Protein AF-A0A538AWY9-F1 (afdb_monomer_lite)

Sequence (105 aa):
QDARDASIVRSTIELGHALGLTVVAEGIEDDETLSLLGSLGCDVAQGYHIGLPMNPGALTQWFRDRWGTDAVLGHADVQKPVSIETRSRVEILAAHRLRRRSGGL

Radius of gyration: 16.64 Å; chains: 1; bounding box: 40×39×40 Å

Secondary structure (DSSP, 8-state):
--HHHHHHHHHHHHHHHHTTPPPEEE---SHHHHHHHHHTT--EEESTTT-----HHHHHHHHHHHH-GGGT-----TTS-------SS---SS-----------

pLDDT: mean 71.56, std 25.6, range [29.53, 98.19]

Foldseek 3Di:
DDPVVLVVLLVVCVVCVVVVHQAEAEADDDPVVLVSNQVSPHAEYYHVVQPDDDDPVVVVVVCCVQPNDVVPPDPDDPPDPPCPPDDDGDDYSHRDDDDDDDDDD

Structure (mmCIF, N/CA/C/O backbone):
data_AF-A0A538AWY9-F1
#
_entry.id   AF-A0A538AWY9-F1
#
loop_
_atom_site.group_PDB
_atom_site.id
_atom_site.type_symbol
_atom_site.label_atom_id
_atom_site.label_alt_id
_atom_site.label_comp_id
_atom_site.label_asym_id
_atom_site.label_entity_id
_atom_site.label_seq_id
_atom_site.pdbx_PDB_ins_code
_atom_site.Cartn_x
_atom_site.Cartn_y
_atom_site.Cartn_z
_atom_site.occupancy
_atom_site.B_iso_or_equiv
_atom_site.auth_seq_id
_atom_site.auth_comp_id
_atom_site.auth_asym_id
_atom_site.auth_atom_id
_atom_site.pdbx_PDB_model_num
ATOM 1 N N . GLN A 1 1 ? 3.066 -15.896 9.601 1.00 58.03 1 GLN A N 1
ATOM 2 C CA . GLN A 1 1 ? 3.348 -14.605 10.267 1.00 58.03 1 GLN A CA 1
ATOM 3 C C . GLN A 1 1 ? 2.744 -14.609 11.673 1.00 58.03 1 GLN A C 1
ATOM 5 O O . GLN A 1 1 ? 1.816 -15.381 11.899 1.00 58.03 1 GLN A O 1
ATOM 10 N N . ASP A 1 2 ? 3.289 -13.821 12.609 1.00 76.88 2 ASP A N 1
ATOM 11 C CA . ASP A 1 2 ? 2.846 -13.748 14.014 1.00 76.88 2 ASP A CA 1
ATOM 12 C C . ASP A 1 2 ? 1.518 -12.964 14.132 1.00 76.88 2 ASP A C 1
ATOM 14 O O . ASP A 1 2 ? 1.332 -11.918 13.510 1.00 76.88 2 ASP A O 1
ATOM 18 N N . ALA A 1 3 ? 0.580 -13.458 14.945 1.00 79.19 3 ALA A N 1
ATOM 19 C CA . ALA A 1 3 ? -0.699 -12.799 15.220 1.00 79.19 3 ALA A CA 1
ATOM 20 C C . ALA A 1 3 ? -0.532 -11.401 15.852 1.00 79.19 3 ALA A C 1
ATOM 22 O O . ALA A 1 3 ? -1.404 -10.533 15.707 1.00 79.19 3 ALA A O 1
ATOM 23 N N . ARG A 1 4 ? 0.592 -11.168 16.540 1.00 87.06 4 ARG A N 1
ATOM 24 C CA . ARG A 1 4 ? 0.955 -9.860 17.089 1.00 87.06 4 ARG A CA 1
ATOM 25 C C . ARG A 1 4 ? 1.260 -8.844 15.991 1.00 87.06 4 ARG A C 1
ATOM 27 O O . ARG A 1 4 ? 0.737 -7.733 16.056 1.00 87.06 4 ARG A O 1
ATOM 34 N N . ASP A 1 5 ? 2.027 -9.233 14.977 1.00 89.00 5 ASP A N 1
ATOM 35 C CA . ASP A 1 5 ? 2.406 -8.351 13.867 1.00 89.00 5 ASP A CA 1
ATOM 36 C C . ASP A 1 5 ? 1.166 -7.906 13.088 1.00 89.00 5 ASP A C 1
ATOM 38 O O . ASP A 1 5 ? 0.954 -6.715 12.865 1.00 89.00 5 ASP A O 1
ATOM 42 N N . ALA A 1 6 ? 0.269 -8.849 12.784 1.00 88.00 6 ALA A N 1
ATOM 43 C CA . ALA A 1 6 ? -0.993 -8.550 12.109 1.00 88.00 6 ALA A CA 1
ATOM 44 C C . ALA A 1 6 ? -1.891 -7.595 12.921 1.00 88.00 6 ALA A C 1
ATOM 46 O O . ALA A 1 6 ? -2.632 -6.792 12.352 1.00 88.00 6 ALA A O 1
ATOM 47 N N . SER A 1 7 ? -1.832 -7.666 14.254 1.00 93.31 7 SER A N 1
ATOM 48 C CA . SER A 1 7 ? -2.583 -6.762 15.132 1.00 93.31 7 SER A CA 1
ATOM 49 C C . SER A 1 7 ? -2.003 -5.350 15.140 1.00 93.31 7 SER A C 1
ATOM 51 O O . SER A 1 7 ? -2.772 -4.395 15.083 1.00 93.31 7 SER A O 1
ATOM 53 N N . ILE A 1 8 ? -0.673 -5.212 15.135 1.00 96.06 8 ILE A N 1
ATOM 54 C CA . ILE A 1 8 ? -0.004 -3.909 15.014 1.00 96.06 8 ILE A CA 1
ATOM 55 C C . ILE A 1 8 ? -0.370 -3.257 13.678 1.00 96.06 8 ILE A C 1
ATOM 57 O O . ILE A 1 8 ? -0.828 -2.119 13.667 1.00 96.06 8 ILE A O 1
ATOM 61 N N . VAL A 1 9 ? -0.244 -3.997 12.571 1.00 95.69 9 VAL A N 1
ATOM 62 C CA . VAL A 1 9 ? -0.562 -3.500 11.222 1.00 95.69 9 VAL A CA 1
ATOM 63 C C . VAL A 1 9 ? -2.006 -3.007 11.135 1.00 95.69 9 VAL A C 1
ATOM 65 O O . VAL A 1 9 ? -2.245 -1.892 10.675 1.00 95.69 9 VAL A O 1
ATOM 68 N N . ARG A 1 10 ? -2.972 -3.792 11.630 1.00 96.44 10 ARG A N 1
ATOM 69 C CA . ARG A 1 10 ? -4.383 -3.383 11.671 1.00 96.44 10 ARG A CA 1
ATOM 70 C C . ARG A 1 10 ? -4.584 -2.095 12.468 1.00 96.44 10 ARG A C 1
ATOM 72 O O . ARG A 1 10 ? -5.212 -1.176 11.958 1.00 96.44 10 ARG A O 1
ATOM 79 N N . SER A 1 11 ? -4.031 -2.002 13.678 1.00 97.88 11 SER A N 1
ATOM 80 C CA . SER A 1 11 ? -4.171 -0.794 14.499 1.00 97.88 11 SER A CA 1
ATOM 81 C C . SER A 1 11 ? -3.528 0.433 13.849 1.00 97.88 11 SER A C 1
ATOM 83 O O . SER A 1 11 ? -4.046 1.537 13.989 1.00 97.88 11 SER A O 1
ATOM 85 N N . THR A 1 12 ? -2.428 0.263 13.110 1.00 97.88 12 THR A N 1
ATOM 86 C CA . THR A 1 12 ? -1.817 1.348 12.331 1.00 97.88 12 THR A CA 1
ATOM 87 C C . THR A 1 12 ? -2.722 1.811 11.190 1.00 97.88 12 THR A C 1
ATOM 89 O O . THR A 1 12 ? -2.872 3.019 11.006 1.00 97.88 12 THR A O 1
ATOM 92 N N . ILE A 1 13 ? -3.351 0.883 10.460 1.00 96.44 13 ILE A N 1
ATOM 93 C CA . ILE A 1 13 ? -4.307 1.213 9.391 1.00 96.44 13 ILE A CA 1
ATOM 94 C C . ILE A 1 13 ? -5.502 1.983 9.970 1.00 96.44 13 ILE A C 1
ATOM 96 O O . ILE A 1 13 ? -5.804 3.088 9.523 1.00 96.44 13 ILE A O 1
ATOM 100 N N . GLU A 1 14 ? -6.122 1.443 11.021 1.00 97.88 14 GLU A N 1
ATOM 101 C CA . GLU A 1 14 ? -7.275 2.055 11.692 1.00 97.88 14 GLU A CA 1
ATOM 102 C C . GLU A 1 14 ? -6.954 3.456 12.228 1.00 97.88 14 GLU A C 1
ATOM 104 O O . GLU A 1 14 ? -7.763 4.374 12.093 1.00 97.88 14 GLU A O 1
ATOM 109 N N . LEU A 1 15 ? -5.760 3.649 12.800 1.00 98.19 15 LEU A N 1
ATOM 110 C CA . LEU A 1 15 ? -5.309 4.957 13.268 1.00 98.19 15 LEU A CA 1
ATOM 111 C C . LEU A 1 15 ? -5.148 5.952 12.114 1.00 98.19 15 LEU A C 1
ATOM 113 O O . LEU A 1 15 ? -5.600 7.089 12.232 1.00 98.19 15 LEU A O 1
ATOM 117 N N . GLY A 1 16 ? -4.522 5.542 11.007 1.00 96.19 16 GLY A N 1
ATOM 118 C CA . GLY A 1 16 ? -4.381 6.388 9.820 1.00 96.19 16 GLY A CA 1
ATOM 119 C C . GLY A 1 16 ? -5.740 6.869 9.315 1.00 96.19 16 GLY A C 1
ATOM 120 O O . GLY A 1 16 ? -5.950 8.069 9.135 1.00 96.19 16 GLY A O 1
ATOM 121 N N . HIS A 1 17 ? -6.702 5.953 9.208 1.00 96.56 17 HIS A N 1
ATOM 122 C CA . HIS A 1 17 ? -8.068 6.274 8.796 1.00 96.56 17 HIS A CA 1
ATOM 123 C C . HIS A 1 17 ? -8.804 7.174 9.788 1.00 96.56 17 HIS A C 1
ATOM 125 O O . HIS A 1 17 ? -9.463 8.123 9.368 1.00 96.56 17 HIS A O 1
ATOM 131 N N . ALA A 1 18 ? -8.661 6.943 11.095 1.00 97.12 18 ALA A N 1
ATOM 132 C CA . ALA A 1 18 ? -9.251 7.801 12.126 1.00 97.12 18 ALA A CA 1
ATOM 133 C C . ALA A 1 18 ? -8.716 9.244 12.078 1.00 97.12 18 ALA A C 1
ATOM 135 O O . ALA A 1 18 ? -9.412 10.179 12.474 1.00 97.12 18 ALA A O 1
ATOM 136 N N . LEU A 1 19 ? -7.497 9.429 11.568 1.00 96.62 19 LEU A N 1
ATOM 137 C CA . LEU A 1 19 ? -6.877 10.733 11.334 1.00 96.62 19 LEU A CA 1
ATOM 138 C C . LEU A 1 19 ? -7.204 11.326 9.951 1.00 96.62 19 LEU A C 1
ATOM 140 O O . LEU A 1 19 ? -6.743 12.423 9.640 1.00 96.62 19 LEU A O 1
ATOM 144 N N . GLY A 1 20 ? -7.983 10.631 9.117 1.00 90.94 20 GLY A N 1
ATOM 145 C CA . GLY A 1 20 ? -8.296 11.058 7.752 1.00 90.94 20 GLY A CA 1
ATOM 146 C C . GLY A 1 20 ? -7.114 10.954 6.783 1.00 90.94 20 GLY A C 1
ATOM 147 O O . GLY A 1 20 ? -7.066 11.693 5.801 1.00 90.94 20 GLY A O 1
ATOM 148 N N . LEU A 1 21 ? -6.147 10.074 7.063 1.00 92.56 21 LEU A N 1
ATOM 149 C CA . LEU A 1 21 ? -4.967 9.839 6.231 1.00 92.56 21 LEU A CA 1
ATOM 150 C C . LEU A 1 21 ? -5.160 8.626 5.315 1.00 92.56 21 LEU A C 1
ATOM 152 O O . LEU A 1 21 ? -5.810 7.650 5.685 1.00 92.56 21 LEU A O 1
ATOM 156 N N . THR A 1 22 ? -4.519 8.667 4.148 1.00 90.94 22 THR A N 1
ATOM 157 C CA . THR A 1 22 ? -4.303 7.493 3.290 1.00 90.94 22 THR A CA 1
ATOM 158 C C . THR A 1 22 ? -3.123 6.679 3.814 1.00 90.94 22 THR A C 1
ATOM 160 O O . THR A 1 22 ? -2.063 7.237 4.105 1.00 90.94 22 THR A O 1
ATOM 163 N N . VAL A 1 23 ? -3.281 5.362 3.899 1.00 91.06 23 VAL A N 1
ATOM 164 C CA . VAL A 1 23 ? -2.255 4.433 4.376 1.00 91.06 23 VAL A CA 1
ATOM 165 C C . VAL A 1 23 ? -1.605 3.715 3.196 1.00 91.06 23 VAL A C 1
ATOM 167 O O . VAL A 1 23 ? -2.282 3.071 2.393 1.00 91.06 23 VAL A O 1
ATOM 170 N N . VAL A 1 24 ? -0.274 3.796 3.122 1.00 92.94 24 VAL A N 1
ATOM 171 C CA . VAL A 1 24 ? 0.543 3.125 2.103 1.00 92.94 24 VAL A CA 1
ATOM 172 C C . VAL A 1 24 ? 1.338 1.994 2.751 1.00 92.94 24 VAL A C 1
ATOM 174 O O . VAL A 1 24 ? 2.120 2.238 3.669 1.00 92.94 24 VAL A O 1
ATOM 177 N N . ALA A 1 25 ? 1.162 0.766 2.268 1.00 93.19 25 ALA A N 1
ATOM 178 C CA . ALA A 1 25 ? 2.017 -0.360 2.622 1.00 93.19 25 ALA A CA 1
ATOM 179 C C . ALA A 1 25 ? 3.148 -0.518 1.596 1.00 93.19 25 ALA A C 1
ATOM 181 O O . ALA A 1 25 ? 2.904 -0.769 0.415 1.00 93.19 25 ALA A O 1
ATOM 182 N N . GLU A 1 26 ? 4.393 -0.392 2.050 1.00 95.31 26 GLU A N 1
ATOM 183 C CA . GLU A 1 26 ? 5.589 -0.559 1.221 1.00 95.31 26 GLU A CA 1
ATOM 184 C C . GLU A 1 26 ? 6.248 -1.928 1.439 1.00 95.31 26 GLU A C 1
ATOM 186 O O . GLU A 1 26 ? 6.151 -2.516 2.514 1.00 95.31 26 GLU A O 1
ATOM 191 N N . GLY A 1 27 ? 6.955 -2.419 0.419 1.00 91.31 27 GLY A N 1
ATOM 192 C CA . GLY A 1 27 ? 7.723 -3.665 0.491 1.00 91.31 27 GLY A CA 1
ATOM 193 C C . GLY A 1 27 ? 6.915 -4.929 0.188 1.00 91.31 27 GLY A C 1
ATOM 194 O O . GLY A 1 27 ? 7.224 -5.990 0.714 1.00 91.31 27 GLY A O 1
ATOM 195 N N . ILE A 1 28 ? 5.876 -4.843 -0.647 1.00 93.19 28 ILE A N 1
ATOM 196 C CA . ILE A 1 28 ? 5.065 -6.016 -1.012 1.00 93.19 28 ILE A CA 1
ATOM 197 C C . ILE A 1 28 ? 5.800 -6.920 -2.010 1.00 93.19 28 ILE A C 1
ATOM 199 O O . ILE A 1 28 ? 6.015 -6.546 -3.167 1.00 93.19 28 ILE A O 1
ATOM 203 N N . GLU A 1 29 ? 6.139 -8.134 -1.586 1.00 93.12 29 GLU A N 1
ATOM 204 C CA . GLU A 1 29 ? 6.915 -9.095 -2.386 1.00 93.12 29 GLU A CA 1
ATOM 205 C C . GLU A 1 29 ? 6.104 -10.318 -2.849 1.00 93.12 29 GLU A C 1
ATOM 207 O O . GLU A 1 29 ? 6.490 -10.976 -3.819 1.00 93.12 29 GLU A O 1
ATOM 212 N N . ASP A 1 30 ? 4.922 -10.552 -2.271 1.00 92.44 30 ASP A N 1
ATOM 213 C CA . ASP A 1 30 ? 4.049 -11.681 -2.604 1.00 92.44 30 ASP A CA 1
ATOM 214 C C . ASP A 1 30 ? 2.540 -11.346 -2.567 1.00 92.44 30 ASP A C 1
ATOM 216 O O . ASP A 1 30 ? 2.106 -10.314 -2.047 1.00 92.44 30 ASP A O 1
ATOM 220 N N . ASP A 1 31 ? 1.744 -12.242 -3.163 1.00 91.56 31 ASP A N 1
ATOM 221 C CA . ASP A 1 31 ? 0.284 -12.120 -3.316 1.00 91.56 31 ASP A CA 1
ATOM 222 C C . ASP A 1 31 ? -0.473 -12.325 -1.992 1.00 91.56 31 ASP A C 1
ATOM 224 O O . ASP A 1 31 ? -1.535 -11.735 -1.777 1.00 91.56 31 ASP A O 1
ATOM 228 N N . GLU A 1 32 ? 0.081 -13.129 -1.079 1.00 92.25 32 GLU A N 1
ATOM 229 C CA . GLU A 1 32 ? -0.528 -13.421 0.223 1.00 92.25 32 GLU A CA 1
ATOM 230 C C . GLU A 1 32 ? -0.524 -12.168 1.105 1.00 92.25 32 GLU A C 1
ATOM 232 O O . GLU A 1 32 ? -1.561 -11.773 1.643 1.00 92.25 32 GLU A O 1
ATOM 237 N N . THR A 1 33 ? 0.620 -11.490 1.182 1.00 90.56 33 THR A N 1
ATOM 238 C CA . THR A 1 33 ? 0.811 -10.234 1.909 1.00 90.56 33 THR A CA 1
ATOM 239 C C . THR A 1 33 ? -0.066 -9.129 1.325 1.00 90.56 33 THR A C 1
ATOM 241 O O . THR A 1 33 ? -0.729 -8.403 2.069 1.00 90.56 33 THR A O 1
ATOM 244 N N . LEU A 1 34 ? -0.129 -9.026 -0.006 1.00 90.94 34 LEU A N 1
ATOM 245 C CA . LEU A 1 34 ? -0.981 -8.059 -0.698 1.00 90.94 34 LEU A CA 1
ATOM 246 C C . LEU A 1 34 ? -2.469 -8.277 -0.393 1.00 90.94 34 LEU A C 1
ATOM 248 O O . LEU A 1 34 ? -3.183 -7.335 -0.044 1.00 90.94 34 LEU A O 1
ATOM 252 N N . SER A 1 35 ? -2.922 -9.529 -0.472 1.00 89.50 35 SER A N 1
ATOM 253 C CA . SER A 1 35 ? -4.300 -9.918 -0.167 1.00 89.50 35 SER A CA 1
ATOM 254 C C . SER A 1 35 ? -4.652 -9.670 1.300 1.00 89.50 35 SER A C 1
ATOM 256 O O . SER A 1 35 ? -5.734 -9.159 1.602 1.00 89.50 35 SER A O 1
ATOM 258 N N . LEU A 1 36 ? -3.734 -9.982 2.221 1.00 90.50 36 LEU A N 1
ATOM 259 C CA . LEU A 1 36 ? -3.908 -9.732 3.648 1.00 90.50 36 LEU A CA 1
ATOM 260 C C . LEU A 1 36 ? -4.068 -8.237 3.929 1.00 90.50 36 LEU A C 1
ATOM 262 O O . LEU A 1 36 ? -5.058 -7.845 4.543 1.00 90.50 36 LEU A O 1
ATOM 266 N N . LEU A 1 37 ? -3.148 -7.396 3.454 1.00 91.44 37 LEU A N 1
ATOM 267 C CA . LEU A 1 37 ? -3.208 -5.946 3.661 1.00 91.44 37 LEU A CA 1
ATOM 268 C C . LEU A 1 37 ? -4.470 -5.331 3.058 1.00 91.44 37 LEU A C 1
ATOM 270 O O . LEU A 1 37 ? -5.095 -4.476 3.686 1.00 91.44 37 LEU A O 1
ATOM 274 N N . GLY A 1 38 ? -4.896 -5.825 1.894 1.00 87.62 38 GLY A N 1
ATOM 275 C CA . GLY A 1 38 ? -6.175 -5.446 1.310 1.00 87.62 38 GLY A CA 1
ATOM 276 C C . GLY A 1 38 ? -7.362 -5.827 2.198 1.00 87.62 38 GLY A C 1
ATOM 277 O O . GLY A 1 38 ? -8.263 -5.021 2.415 1.00 87.62 38 GLY A O 1
ATOM 278 N N . SER A 1 39 ? -7.353 -7.023 2.793 1.00 89.75 39 SER A N 1
ATOM 279 C CA . SER A 1 39 ? -8.405 -7.443 3.733 1.00 89.75 39 SER A CA 1
ATOM 280 C C . SER A 1 39 ? -8.430 -6.631 5.035 1.00 89.75 39 SER A C 1
ATOM 282 O O . SER A 1 39 ? -9.490 -6.490 5.643 1.00 89.75 39 SER A O 1
ATOM 284 N N . LEU A 1 40 ? -7.283 -6.079 5.445 1.00 90.94 40 LEU A N 1
ATOM 285 C CA . LEU A 1 40 ? -7.151 -5.197 6.608 1.00 90.94 40 LEU A CA 1
ATOM 286 C C . LEU A 1 40 ? -7.546 -3.743 6.311 1.00 90.94 40 LEU A C 1
ATOM 288 O O . LEU A 1 40 ? -7.584 -2.937 7.234 1.00 90.94 40 LEU A O 1
ATOM 292 N N . GLY A 1 41 ? -7.855 -3.412 5.054 1.00 89.69 41 GLY A N 1
ATOM 293 C CA . GLY A 1 41 ? -8.294 -2.080 4.645 1.00 89.69 41 GLY A CA 1
ATOM 294 C C . GLY A 1 41 ? -7.165 -1.122 4.267 1.00 89.69 41 GLY A C 1
ATOM 295 O O . GLY A 1 41 ? -7.397 0.077 4.246 1.00 89.69 41 GLY A O 1
ATOM 296 N N . CYS A 1 42 ? -5.955 -1.601 3.969 1.00 93.94 42 CYS A N 1
ATOM 297 C CA . CYS A 1 42 ? -4.904 -0.724 3.449 1.00 93.94 42 CYS A CA 1
ATOM 298 C C . CYS A 1 42 ? -5.311 -0.115 2.091 1.00 93.94 42 CYS A C 1
ATOM 300 O O . CYS A 1 42 ? -5.882 -0.810 1.247 1.00 93.94 42 CYS A O 1
ATOM 302 N N . ASP A 1 43 ? -5.016 1.173 1.886 1.00 90.38 43 ASP A N 1
ATOM 303 C CA . ASP A 1 43 ? -5.489 1.927 0.719 1.00 90.38 43 ASP A CA 1
ATOM 304 C C . ASP A 1 43 ? -4.594 1.733 -0.506 1.00 90.38 43 ASP A C 1
ATOM 306 O O . ASP A 1 43 ? -5.078 1.575 -1.627 1.00 90.38 43 ASP A O 1
ATOM 310 N N . VAL A 1 44 ? -3.276 1.772 -0.296 1.00 91.00 44 VAL A N 1
ATOM 311 C CA . VAL A 1 44 ? -2.276 1.746 -1.367 1.00 91.00 44 VAL A CA 1
ATOM 312 C C . VAL A 1 44 ? -1.166 0.771 -1.007 1.00 91.00 44 VAL A C 1
ATOM 314 O O . VAL A 1 44 ? -0.729 0.699 0.139 1.00 91.00 44 VAL A O 1
ATOM 317 N N . ALA A 1 45 ? -0.667 0.049 -2.005 1.00 89.62 45 ALA A N 1
ATOM 318 C CA . ALA A 1 45 ? 0.434 -0.887 -1.847 1.00 89.62 45 ALA A CA 1
ATOM 319 C C . ALA A 1 45 ? 1.552 -0.602 -2.860 1.00 89.62 45 ALA A C 1
ATOM 321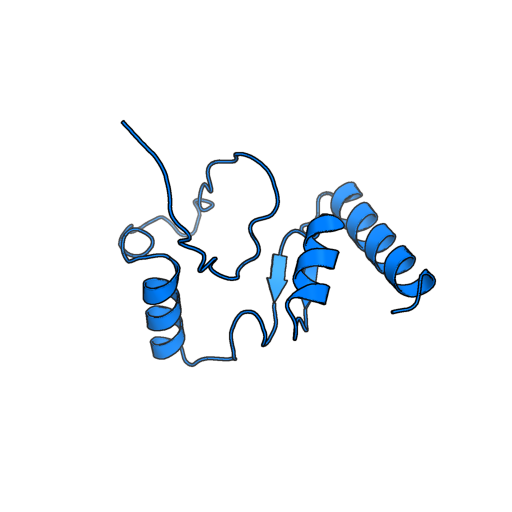 O O . ALA A 1 45 ? 1.282 -0.326 -4.031 1.00 89.62 45 ALA A O 1
ATOM 322 N N . GLN A 1 46 ? 2.804 -0.724 -2.418 1.00 91.44 46 GLN A N 1
ATOM 323 C CA . GLN A 1 46 ? 4.004 -0.626 -3.246 1.00 91.44 46 GLN A CA 1
ATOM 324 C C . GLN A 1 46 ? 4.935 -1.808 -2.970 1.00 91.44 46 GLN A C 1
ATOM 326 O O . GLN A 1 46 ? 5.277 -2.096 -1.826 1.00 91.44 46 GLN A O 1
ATOM 331 N N . GLY A 1 47 ? 5.430 -2.457 -4.022 1.00 91.62 47 GLY A N 1
ATOM 332 C CA . GLY A 1 47 ? 6.469 -3.472 -3.881 1.00 91.62 47 GLY A CA 1
ATOM 333 C C . GLY A 1 47 ? 6.755 -4.239 -5.165 1.00 91.62 47 GLY A C 1
ATOM 334 O O . GLY A 1 47 ? 6.073 -4.060 -6.175 1.00 91.62 47 GLY A O 1
ATOM 335 N N . TYR A 1 48 ? 7.771 -5.101 -5.129 1.00 91.25 48 TYR A N 1
ATOM 336 C CA . TYR A 1 48 ? 8.241 -5.857 -6.295 1.00 91.25 48 TYR A CA 1
ATOM 337 C C . TYR A 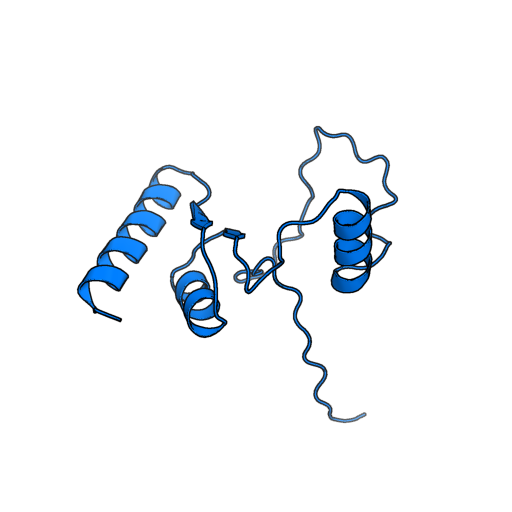1 48 ? 7.210 -6.832 -6.855 1.00 91.25 48 TYR A C 1
ATOM 339 O O . TYR A 1 48 ? 7.220 -7.089 -8.059 1.00 91.25 48 TYR A O 1
ATOM 347 N N . HIS A 1 49 ? 6.284 -7.312 -6.023 1.00 91.44 49 HIS A N 1
ATOM 348 C CA . HIS A 1 49 ? 5.141 -8.093 -6.490 1.00 91.44 49 HIS A CA 1
ATOM 349 C C . HIS A 1 49 ? 4.258 -7.305 -7.465 1.00 91.44 49 HIS A C 1
ATOM 351 O O . HIS A 1 49 ? 3.681 -7.845 -8.409 1.00 91.44 49 HIS A O 1
ATOM 357 N N . ILE A 1 50 ? 4.154 -5.998 -7.231 1.00 87.88 50 ILE A N 1
ATOM 358 C CA . ILE A 1 50 ? 3.289 -5.099 -7.979 1.00 87.88 50 ILE A CA 1
ATOM 359 C C . ILE A 1 50 ? 3.992 -4.646 -9.254 1.00 87.88 50 ILE A C 1
ATOM 361 O O . ILE A 1 50 ? 3.439 -4.793 -10.348 1.00 87.88 50 ILE A O 1
ATOM 365 N N . GLY A 1 51 ? 5.201 -4.112 -9.108 1.00 89.31 51 GLY A N 1
ATOM 366 C CA . GLY A 1 51 ? 6.038 -3.627 -10.192 1.00 89.31 51 GLY A CA 1
ATOM 367 C C . GLY A 1 51 ? 7.452 -3.352 -9.695 1.00 89.31 51 GLY A C 1
ATOM 368 O O . GLY A 1 51 ? 7.657 -2.836 -8.598 1.00 89.31 51 GLY A O 1
ATOM 369 N N . LEU A 1 52 ? 8.443 -3.705 -10.510 1.00 89.06 52 LEU A N 1
ATOM 370 C CA . LEU A 1 52 ? 9.835 -3.355 -10.237 1.00 89.06 52 LEU A CA 1
ATOM 371 C C . LEU A 1 52 ? 10.053 -1.841 -10.402 1.00 89.06 52 LEU A C 1
ATOM 373 O O . LEU A 1 52 ? 9.274 -1.190 -11.097 1.00 89.06 52 LEU A O 1
ATOM 377 N N . PRO A 1 53 ? 11.126 -1.269 -9.830 1.00 86.62 53 PRO A N 1
ATOM 378 C CA . PRO A 1 53 ? 11.583 0.063 -10.201 1.00 86.62 53 PRO A CA 1
ATOM 379 C C . PRO A 1 53 ? 11.860 0.132 -11.708 1.00 86.62 53 PRO A C 1
ATOM 381 O O . PRO A 1 53 ? 12.529 -0.736 -12.271 1.00 86.62 53 PRO A O 1
ATOM 384 N N . MET A 1 54 ? 11.342 1.163 -12.372 1.00 88.88 54 MET A N 1
ATOM 385 C CA . MET A 1 54 ? 11.426 1.318 -13.825 1.00 88.88 54 MET A CA 1
ATOM 386 C C . MET A 1 54 ? 11.892 2.720 -14.192 1.00 88.88 54 MET A C 1
ATOM 388 O O . MET A 1 54 ? 11.611 3.692 -13.494 1.00 88.88 54 MET A O 1
ATOM 392 N N . ASN A 1 55 ? 12.566 2.838 -15.336 1.00 93.00 55 ASN A N 1
ATOM 393 C CA . ASN A 1 55 ? 12.758 4.145 -15.958 1.00 93.00 55 ASN A CA 1
ATOM 394 C C . ASN A 1 55 ? 11.409 4.685 -16.489 1.00 93.00 55 ASN A C 1
ATOM 396 O O . ASN A 1 55 ? 10.485 3.898 -16.716 1.00 93.00 55 ASN A O 1
ATOM 400 N N . PRO A 1 56 ? 11.286 5.997 -16.756 1.00 89.62 56 PRO A N 1
ATOM 401 C CA . PRO A 1 56 ? 10.012 6.599 -17.160 1.00 89.62 56 PRO A CA 1
ATOM 402 C C . PRO A 1 56 ? 9.366 5.982 -18.413 1.00 89.62 56 PRO A C 1
ATOM 404 O O . PRO A 1 56 ? 8.144 5.835 -18.477 1.00 89.62 56 PRO A O 1
ATOM 407 N N . GLY A 1 57 ? 10.168 5.585 -19.408 1.00 90.69 57 GLY A N 1
ATOM 408 C CA . GLY A 1 57 ? 9.659 4.958 -20.631 1.00 90.69 57 GLY A CA 1
ATOM 409 C C . GLY A 1 57 ? 9.050 3.582 -20.361 1.00 90.69 57 GLY A C 1
ATOM 410 O O . GLY A 1 57 ? 7.939 3.293 -20.807 1.00 90.69 57 GLY A O 1
ATOM 411 N N . ALA A 1 58 ? 9.748 2.767 -19.569 1.00 88.62 58 ALA A N 1
ATOM 412 C CA . ALA A 1 58 ? 9.266 1.462 -19.126 1.00 88.62 58 ALA A CA 1
ATOM 413 C C . ALA A 1 58 ? 8.028 1.582 -18.225 1.00 88.62 58 ALA A C 1
ATOM 415 O O . ALA A 1 58 ? 7.076 0.832 -18.416 1.00 88.62 58 ALA A O 1
ATOM 416 N N . LEU A 1 59 ? 7.995 2.570 -17.323 1.00 85.12 59 LEU A N 1
ATOM 417 C CA . LEU A 1 59 ? 6.829 2.857 -16.487 1.00 85.12 59 LEU A CA 1
ATOM 418 C C . LEU A 1 59 ? 5.597 3.181 -17.341 1.00 85.12 59 LEU A C 1
ATOM 420 O O . LEU A 1 59 ? 4.535 2.602 -17.140 1.00 85.12 59 LEU A O 1
ATOM 424 N N . THR A 1 60 ? 5.750 4.060 -18.336 1.00 88.00 60 THR A N 1
ATOM 425 C CA . THR A 1 60 ? 4.653 4.442 -19.240 1.00 88.00 60 THR A CA 1
ATOM 426 C C . THR A 1 60 ? 4.121 3.232 -20.012 1.00 88.00 60 THR A C 1
ATOM 428 O O . THR A 1 60 ? 2.910 3.069 -20.158 1.00 88.00 60 THR A O 1
ATOM 431 N N . GLN A 1 61 ? 5.015 2.367 -20.505 1.00 88.38 61 GLN A N 1
ATOM 432 C CA . GLN A 1 61 ? 4.615 1.147 -21.204 1.00 88.38 61 GLN A CA 1
ATOM 433 C C . GLN A 1 61 ? 3.889 0.177 -20.269 1.00 88.38 61 GLN A C 1
ATOM 435 O O . GLN A 1 61 ? 2.801 -0.280 -20.602 1.00 88.38 61 GLN A O 1
ATOM 440 N N . TRP A 1 62 ? 4.445 -0.073 -19.083 1.00 86.56 62 TRP A N 1
ATOM 441 C CA . TRP A 1 62 ? 3.836 -0.928 -18.068 1.00 86.56 62 TRP A CA 1
ATOM 442 C C . TRP A 1 62 ? 2.444 -0.434 -17.665 1.00 86.56 62 TRP A C 1
ATOM 444 O O . TRP A 1 62 ? 1.517 -1.239 -17.571 1.00 86.56 62 TRP A O 1
ATOM 454 N N . PHE A 1 63 ? 2.269 0.884 -17.512 1.00 84.12 63 PHE A N 1
ATOM 455 C CA . PHE A 1 63 ? 0.962 1.479 -17.243 1.00 84.12 63 PHE A CA 1
ATOM 456 C C . PHE A 1 63 ? -0.035 1.212 -18.375 1.00 84.12 63 PHE A C 1
ATOM 458 O O . PHE A 1 63 ? -1.149 0.755 -18.123 1.00 84.12 63 PHE A O 1
ATOM 465 N N . ARG A 1 64 ? 0.362 1.439 -19.633 1.00 83.94 64 ARG A N 1
ATOM 466 C CA . ARG A 1 64 ? -0.507 1.158 -20.787 1.00 83.94 64 ARG A CA 1
ATOM 467 C C . ARG A 1 64 ? -0.884 -0.317 -20.890 1.00 83.94 64 ARG A C 1
ATOM 469 O O . ARG A 1 64 ? -2.042 -0.618 -21.156 1.00 83.94 64 ARG A O 1
ATOM 476 N N . ASP A 1 65 ? 0.062 -1.224 -20.667 1.00 85.50 65 ASP A N 1
ATOM 477 C CA . ASP A 1 65 ? -0.1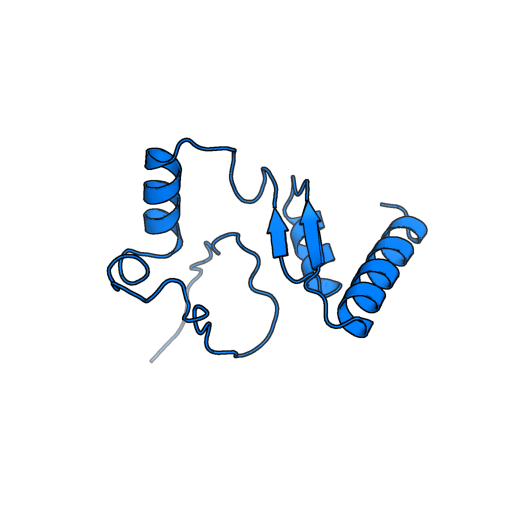69 -2.668 -20.793 1.00 85.50 65 ASP A CA 1
ATOM 478 C C . ASP A 1 65 ? -1.126 -3.199 -19.718 1.00 85.50 65 ASP A C 1
ATOM 480 O O . ASP A 1 65 ? -1.859 -4.162 -19.956 1.00 85.50 65 ASP A O 1
ATOM 484 N N . ARG A 1 66 ? -1.118 -2.582 -18.530 1.00 80.94 66 ARG A N 1
ATOM 485 C CA . ARG A 1 66 ? -1.946 -2.991 -17.390 1.00 80.94 66 ARG A CA 1
ATOM 486 C C . ARG A 1 66 ? -3.303 -2.301 -17.308 1.00 80.94 66 ARG A C 1
ATOM 488 O O . ARG A 1 66 ? -4.257 -2.957 -16.900 1.00 80.94 66 ARG A O 1
ATOM 495 N N . TRP A 1 67 ? -3.392 -1.024 -17.680 1.00 75.12 67 TRP A N 1
ATOM 496 C CA . TRP A 1 67 ? -4.603 -0.208 -17.496 1.00 75.12 67 TRP A CA 1
ATOM 497 C C . TRP A 1 67 ? -5.171 0.392 -18.792 1.00 75.12 67 TRP A C 1
ATOM 499 O O . TRP A 1 67 ? -6.235 1.004 -18.762 1.00 75.12 67 TRP A O 1
ATOM 509 N N . GLY A 1 68 ? -4.529 0.175 -19.943 1.00 69.38 68 GLY A N 1
ATOM 510 C CA . GLY A 1 68 ? -4.986 0.677 -21.242 1.00 69.38 68 GLY A CA 1
ATOM 511 C C . GLY A 1 68 ? -4.608 2.139 -21.523 1.00 69.38 68 GLY A C 1
ATOM 512 O O . GLY A 1 68 ? -4.150 2.880 -20.657 1.00 69.38 68 GLY A O 1
ATOM 513 N N . THR A 1 69 ? -4.764 2.563 -22.781 1.00 55.84 69 THR A N 1
ATOM 514 C CA . THR A 1 69 ? -4.393 3.907 -23.274 1.00 55.84 69 THR A CA 1
ATOM 515 C C . THR A 1 69 ? -5.426 5.001 -23.008 1.00 55.84 69 THR A C 1
ATOM 517 O O . THR A 1 69 ? -5.055 6.175 -23.036 1.00 55.84 69 THR A O 1
ATOM 520 N N . ASP A 1 70 ? -6.680 4.656 -22.708 1.00 52.88 70 ASP A N 1
ATOM 521 C CA . ASP A 1 70 ? -7.737 5.648 -22.443 1.00 52.88 70 ASP A CA 1
ATOM 522 C C . ASP A 1 70 ? -7.507 6.437 -21.142 1.00 52.88 70 ASP A C 1
ATOM 524 O O . ASP A 1 70 ? -8.044 7.528 -20.977 1.00 52.88 70 ASP A O 1
ATOM 528 N N . ALA A 1 71 ? -6.637 5.947 -20.252 1.00 52.00 71 ALA A N 1
ATOM 529 C CA . ALA A 1 71 ? -6.216 6.663 -19.049 1.00 52.00 71 ALA A CA 1
ATOM 530 C C . ALA A 1 71 ? -5.169 7.769 -19.313 1.00 52.00 71 ALA A C 1
ATOM 532 O O . ALA A 1 71 ? -4.920 8.591 -18.436 1.00 52.00 71 ALA A O 1
ATOM 533 N N . VAL A 1 72 ? -4.524 7.794 -20.491 1.00 44.84 72 VAL A N 1
ATOM 534 C CA . VAL A 1 72 ? -3.269 8.549 -20.708 1.00 44.84 72 VAL A CA 1
ATOM 535 C C . VAL A 1 72 ? -3.435 9.773 -21.628 1.00 44.84 72 VAL A C 1
ATOM 537 O O . VAL A 1 72 ? -2.555 10.627 -21.666 1.00 44.84 72 VAL A O 1
ATOM 540 N N . LEU A 1 73 ? -4.557 9.920 -22.347 1.00 42.00 73 LEU A N 1
ATOM 541 C CA . LEU A 1 73 ? -4.754 10.999 -23.338 1.00 42.00 73 LEU A CA 1
ATOM 542 C C . LEU A 1 73 ? -5.846 12.022 -22.983 1.00 42.00 73 LEU A C 1
ATOM 544 O O . LEU A 1 73 ? -6.469 12.610 -23.864 1.00 42.00 73 LEU A O 1
ATOM 548 N N . GLY A 1 74 ? -6.038 12.305 -21.697 1.00 36.47 74 GLY A N 1
ATOM 549 C CA . GLY A 1 74 ? -6.701 13.533 -21.260 1.00 36.47 74 GLY A CA 1
ATOM 550 C C . GLY A 1 74 ? -5.658 14.544 -20.797 1.00 36.47 74 GLY A C 1
ATOM 551 O O . GLY A 1 74 ? -4.883 14.237 -19.900 1.00 36.47 74 GLY A O 1
ATOM 552 N N . HIS A 1 75 ? -5.660 15.7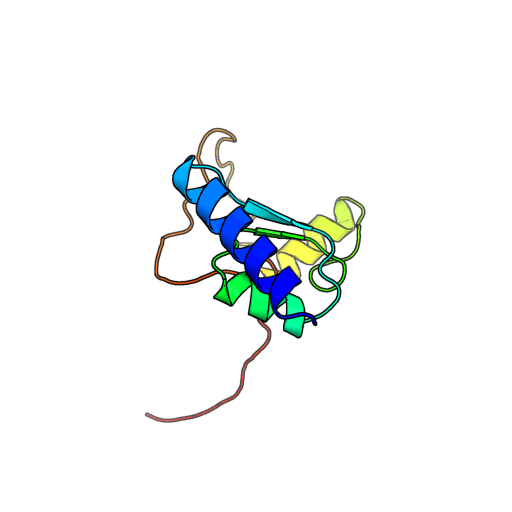64 -21.342 1.00 41.25 75 HIS A N 1
ATOM 553 C CA . HIS A 1 75 ? -5.020 16.936 -20.719 1.00 41.25 75 HIS A CA 1
ATOM 554 C C . HIS A 1 75 ? -5.742 17.306 -19.403 1.00 41.25 75 HIS A C 1
ATOM 556 O O . HIS A 1 75 ? -6.253 18.414 -19.242 1.00 41.25 75 HIS A O 1
ATOM 562 N N . ALA A 1 76 ? -5.866 16.362 -18.473 1.00 40.50 76 ALA A N 1
ATOM 563 C CA . ALA A 1 76 ? -6.498 16.586 -17.191 1.00 40.50 76 ALA A CA 1
ATOM 564 C C . ALA A 1 76 ? -5.495 17.329 -16.310 1.00 40.50 76 ALA A C 1
ATOM 566 O O . ALA A 1 76 ? -4.582 16.737 -15.747 1.00 40.50 76 ALA A O 1
ATOM 567 N N . ASP A 1 77 ? -5.625 18.653 -16.308 1.00 35.69 77 ASP A N 1
ATOM 568 C CA . ASP A 1 77 ? -5.513 19.491 -15.119 1.00 35.69 77 ASP A CA 1
ATOM 569 C C . ASP A 1 77 ? -4.940 18.750 -13.894 1.00 35.69 77 ASP A C 1
ATOM 571 O O . ASP A 1 77 ? -5.643 17.978 -13.243 1.00 35.69 77 ASP A O 1
ATOM 575 N N . VAL A 1 78 ? -3.662 18.992 -13.577 1.00 43.75 78 VAL A N 1
ATOM 576 C CA . VAL A 1 78 ? -2.942 18.406 -12.423 1.00 43.75 78 VAL A CA 1
ATOM 577 C C . VAL A 1 78 ? -3.657 18.697 -11.087 1.00 43.75 78 VAL A C 1
ATOM 579 O O . VAL A 1 78 ? -3.344 18.093 -10.064 1.00 43.75 78 VAL A O 1
ATOM 582 N N . GLN A 1 79 ? -4.636 19.607 -11.081 1.00 34.06 79 GLN A N 1
ATOM 583 C CA . GLN A 1 79 ? -5.466 19.955 -9.929 1.00 34.06 79 GLN A CA 1
ATOM 584 C C . GLN A 1 79 ? -6.770 19.150 -9.821 1.00 34.06 79 GLN A C 1
ATOM 586 O O . GLN A 1 79 ? -7.447 19.252 -8.796 1.00 34.06 79 GLN A O 1
ATOM 591 N N . LYS A 1 80 ? -7.150 18.346 -10.823 1.00 29.53 80 LYS A N 1
ATOM 592 C CA . LYS A 1 80 ? -8.345 17.503 -10.733 1.00 29.53 80 LYS A CA 1
ATOM 593 C C . LYS A 1 80 ? -7.958 16.120 -10.205 1.00 29.53 80 LYS A C 1
ATOM 595 O O . LYS A 1 80 ? -7.230 15.404 -10.891 1.00 29.53 80 LYS A O 1
ATOM 600 N N . PRO A 1 81 ? -8.440 15.705 -9.019 1.00 31.88 81 PRO A N 1
ATOM 601 C CA . PRO A 1 81 ? -8.239 14.337 -8.569 1.00 31.88 81 PRO A CA 1
ATOM 602 C C . PRO A 1 81 ? -8.804 13.389 -9.629 1.00 31.88 81 PRO A C 1
ATOM 604 O O . PRO A 1 81 ? -9.932 13.580 -10.101 1.00 31.88 81 PRO A O 1
ATOM 607 N N . VAL A 1 82 ? -8.010 12.385 -10.017 1.00 37.03 82 VAL A N 1
ATOM 608 C CA . VAL A 1 82 ? -8.496 11.270 -10.835 1.00 37.03 82 VAL A CA 1
ATOM 609 C C . VAL A 1 82 ? -9.731 10.730 -10.126 1.00 37.03 82 VAL A C 1
ATOM 611 O O . VAL A 1 82 ? -9.655 10.220 -9.010 1.00 37.03 82 VAL A O 1
ATOM 614 N N . SER A 1 83 ? -10.892 10.939 -10.740 1.00 30.05 83 SER A N 1
ATOM 615 C CA . SER A 1 83 ? -12.168 10.507 -10.188 1.00 30.05 83 SER A CA 1
ATOM 616 C C . SER A 1 83 ? -12.309 9.024 -10.500 1.00 30.05 83 SER A C 1
ATOM 618 O O . SER A 1 83 ? -12.818 8.645 -11.550 1.00 30.05 83 SER A O 1
ATOM 620 N N . ILE A 1 84 ? -11.769 8.192 -9.612 1.00 37.16 84 ILE A N 1
ATOM 621 C CA . ILE A 1 84 ? -11.953 6.743 -9.632 1.00 37.16 84 ILE A CA 1
ATOM 622 C C . ILE A 1 84 ? -13.362 6.508 -9.086 1.00 37.16 84 ILE A C 1
ATOM 624 O O . ILE A 1 84 ? -13.602 6.620 -7.881 1.00 37.16 84 ILE A O 1
ATOM 628 N N . GLU A 1 85 ? -14.330 6.326 -9.985 1.00 34.88 85 GLU A N 1
ATOM 629 C CA . GLU A 1 85 ? -15.740 6.245 -9.617 1.00 34.88 85 GLU A CA 1
ATOM 630 C C . GLU A 1 85 ? -15.959 5.063 -8.661 1.00 34.88 85 GLU A C 1
ATOM 632 O O . GLU A 1 85 ? -15.717 3.897 -8.969 1.00 34.88 85 GLU A O 1
ATOM 637 N N . THR A 1 86 ? -16.336 5.401 -7.433 1.00 35.84 86 THR A N 1
ATOM 638 C CA . THR A 1 86 ? -16.271 4.516 -6.279 1.00 35.84 86 THR A CA 1
ATOM 639 C C . THR A 1 86 ? -17.390 3.490 -6.338 1.00 35.84 86 THR A C 1
ATOM 641 O O . THR A 1 86 ? -18.534 3.797 -6.006 1.00 35.84 86 THR A O 1
ATOM 644 N N . ARG A 1 87 ? -17.071 2.240 -6.678 1.00 31.44 87 ARG A N 1
ATOM 645 C CA . ARG A 1 87 ? -17.903 1.098 -6.285 1.00 31.44 87 ARG A CA 1
ATOM 646 C C . ARG A 1 87 ? -17.052 -0.049 -5.761 1.00 31.44 87 ARG A C 1
ATOM 648 O O . ARG A 1 87 ? -16.744 -0.998 -6.461 1.00 31.44 87 ARG A O 1
ATOM 655 N N . SER A 1 88 ? -16.804 0.057 -4.456 1.00 32.69 88 SER A N 1
ATOM 656 C CA . SER A 1 88 ? -16.673 -1.063 -3.524 1.00 32.69 88 SER A CA 1
ATOM 657 C C . SER A 1 88 ? -15.404 -1.922 -3.635 1.00 32.69 88 SER A C 1
ATOM 659 O O . SER A 1 88 ? -15.330 -2.835 -4.443 1.00 32.69 88 SER A O 1
ATOM 661 N N . ARG A 1 89 ? -14.534 -1.740 -2.625 1.00 35.41 89 ARG A N 1
ATOM 662 C CA . ARG A 1 89 ? -13.499 -2.668 -2.118 1.00 35.41 89 ARG A CA 1
ATOM 663 C C . ARG A 1 89 ? -12.186 -2.726 -2.914 1.00 35.41 89 ARG A C 1
ATOM 665 O O . ARG A 1 89 ? -12.072 -3.465 -3.876 1.00 35.41 89 ARG A O 1
ATOM 672 N N . VAL A 1 90 ? -11.190 -2.024 -2.363 1.00 32.47 90 VAL A N 1
ATOM 673 C CA . VAL A 1 90 ? -9.741 -2.299 -2.429 1.00 32.47 90 VAL A CA 1
ATOM 674 C C . VAL A 1 90 ? -9.222 -2.660 -3.824 1.00 32.47 90 VAL A C 1
ATOM 676 O O . VAL A 1 90 ? -8.998 -3.828 -4.142 1.00 32.47 90 VAL A O 1
ATOM 679 N N . GLU A 1 91 ? -8.960 -1.644 -4.645 1.00 38.53 91 GLU A N 1
ATOM 680 C CA . GLU A 1 91 ? -8.147 -1.822 -5.847 1.00 38.53 91 GLU A CA 1
ATOM 681 C C . GLU A 1 91 ? -6.668 -1.715 -5.478 1.00 38.53 91 GLU A C 1
ATOM 683 O O . GLU A 1 91 ? -6.038 -0.662 -5.507 1.00 38.53 91 GLU A O 1
ATOM 688 N N . ILE A 1 92 ? -6.128 -2.873 -5.111 1.00 34.41 92 ILE A N 1
ATOM 689 C CA . ILE A 1 92 ? -4.720 -3.223 -5.246 1.00 34.41 92 ILE A CA 1
ATOM 690 C C . ILE A 1 92 ? -4.158 -2.571 -6.526 1.00 34.41 92 ILE A C 1
ATOM 692 O O . ILE A 1 92 ? -4.644 -2.851 -7.624 1.00 34.41 92 ILE A O 1
ATOM 696 N N . LEU A 1 93 ? -3.093 -1.762 -6.414 1.00 37.88 93 LEU A N 1
ATOM 697 C CA . LEU A 1 93 ? -2.360 -1.191 -7.556 1.00 37.88 93 LEU A CA 1
ATOM 698 C C . LEU A 1 93 ? -1.596 -2.270 -8.358 1.00 37.88 93 LEU A C 1
ATOM 700 O O . LEU A 1 93 ? -0.531 -2.009 -8.898 1.00 37.88 93 LEU A O 1
ATOM 704 N N . ALA A 1 94 ? -2.110 -3.496 -8.450 1.00 31.50 94 ALA A N 1
ATOM 705 C CA . ALA A 1 94 ? -1.594 -4.585 -9.259 1.00 31.50 94 ALA A CA 1
ATOM 706 C C . ALA A 1 94 ? -2.712 -5.112 -10.161 1.00 31.50 94 ALA A C 1
ATOM 708 O O . ALA A 1 94 ? -3.684 -5.714 -9.708 1.00 31.50 94 ALA A O 1
ATOM 709 N N . ALA A 1 95 ? -2.565 -4.867 -11.461 1.00 34.81 95 ALA A N 1
ATOM 710 C CA . ALA A 1 95 ? -3.530 -5.271 -12.468 1.00 34.81 95 ALA A CA 1
ATOM 711 C C . ALA A 1 95 ? -3.912 -6.752 -12.368 1.00 34.81 95 ALA A C 1
ATOM 713 O O . ALA A 1 95 ? -3.067 -7.651 -12.435 1.00 34.81 95 ALA 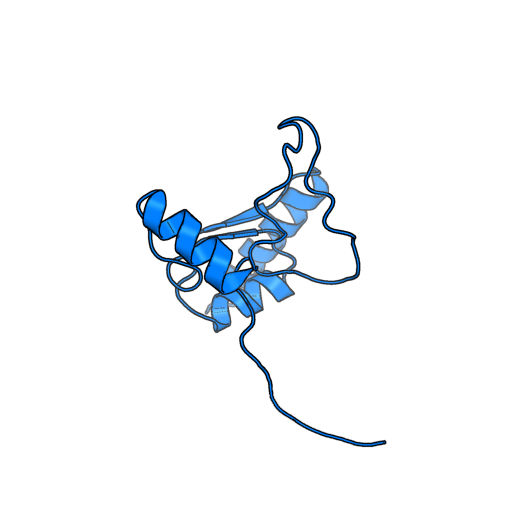A O 1
ATOM 714 N N . HIS A 1 96 ? -5.216 -6.982 -12.278 1.00 30.06 96 HIS A N 1
ATOM 715 C CA . HIS A 1 96 ? -5.811 -8.302 -12.224 1.00 30.06 96 HIS A CA 1
ATOM 716 C C . HIS A 1 96 ? -5.821 -8.952 -13.614 1.00 30.06 96 HIS A C 1
ATOM 718 O O . HIS A 1 96 ? -6.581 -8.576 -14.507 1.00 30.06 96 HIS A O 1
ATOM 724 N N . ARG A 1 97 ? -5.007 -9.997 -13.789 1.00 35.97 97 ARG A N 1
ATOM 725 C CA . ARG A 1 97 ? -5.164 -10.977 -14.869 1.00 35.97 97 ARG A CA 1
ATOM 726 C C . ARG A 1 97 ? -5.937 -12.181 -14.337 1.00 35.97 97 ARG A C 1
ATOM 728 O O . ARG A 1 97 ? -5.314 -13.145 -13.919 1.00 35.97 97 ARG A O 1
ATOM 735 N N . LEU A 1 98 ? -7.266 -12.185 -14.461 1.00 35.38 98 LEU A N 1
ATOM 736 C CA . LEU A 1 98 ? -8.064 -13.420 -14.456 1.00 35.38 98 LEU A CA 1
ATOM 737 C C . LEU A 1 98 ? -9.274 -13.303 -15.397 1.00 35.38 98 LEU A C 1
ATOM 739 O O . LEU A 1 98 ? -10.394 -13.018 -14.992 1.00 35.38 98 LEU A O 1
ATOM 743 N 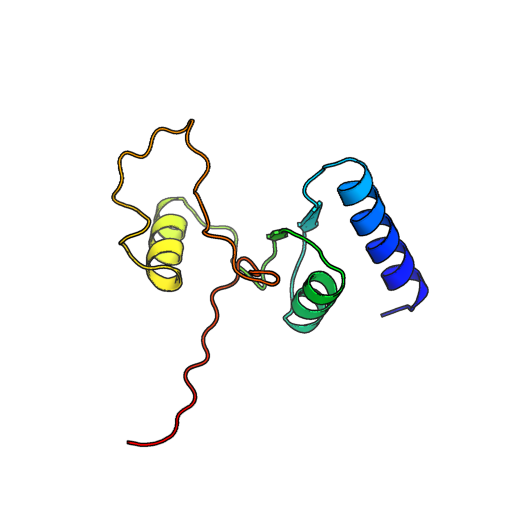N . ARG A 1 99 ? -9.060 -13.631 -16.677 1.00 46.25 99 ARG A N 1
ATOM 744 C CA . ARG A 1 99 ? -10.110 -14.281 -17.471 1.00 46.25 99 ARG A CA 1
ATOM 745 C C . ARG A 1 99 ? -10.119 -15.766 -17.102 1.00 46.25 99 ARG A C 1
ATOM 747 O O . ARG A 1 99 ? -9.224 -16.503 -17.512 1.00 46.25 99 ARG A O 1
ATOM 754 N N . ARG A 1 100 ? -11.163 -16.229 -16.413 1.00 41.28 100 ARG A N 1
ATOM 755 C CA . ARG A 1 100 ? -11.682 -17.595 -16.584 1.00 41.28 100 ARG A CA 1
ATOM 756 C C . ARG A 1 100 ? -13.175 -17.526 -16.920 1.00 41.28 100 ARG A C 1
ATOM 758 O O . ARG A 1 100 ? -13.929 -16.778 -16.317 1.00 41.28 100 ARG A O 1
ATOM 765 N N . ARG A 1 101 ? -13.515 -18.278 -17.971 1.00 49.00 101 ARG A N 1
ATOM 766 C CA . ARG A 1 101 ? -14.813 -18.473 -18.649 1.00 49.00 101 ARG A CA 1
ATOM 767 C C . ARG A 1 101 ? -15.877 -18.927 -17.623 1.00 49.00 101 ARG A C 1
ATOM 769 O O . ARG A 1 101 ? -15.514 -19.628 -16.685 1.00 49.00 101 ARG A O 1
ATOM 776 N N . SER A 1 102 ? -17.182 -18.675 -17.762 1.00 38.84 102 SER A N 1
ATOM 777 C CA . SER A 1 102 ? -18.080 -19.283 -18.765 1.00 38.84 102 SER A CA 1
ATOM 778 C C . SER A 1 102 ? -19.538 -18.834 -18.525 1.00 38.84 102 SER A C 1
ATOM 780 O O . SER A 1 102 ? -19.915 -18.707 -17.365 1.00 38.84 102 SER A O 1
ATOM 782 N N . GLY A 1 103 ? -20.372 -18.759 -19.577 1.00 31.98 103 GLY A N 1
ATOM 783 C CA . GLY A 1 103 ? -21.790 -19.162 -19.479 1.00 31.98 103 GLY A CA 1
ATOM 784 C C . GLY A 1 103 ? -22.871 -18.187 -19.969 1.00 31.98 103 GLY A C 1
ATOM 785 O O . GLY A 1 103 ? -23.308 -17.344 -19.204 1.00 31.98 103 GLY A O 1
ATOM 786 N N . GLY A 1 104 ? -23.350 -18.412 -21.201 1.00 37.69 104 GLY A N 1
ATOM 787 C CA . GLY A 1 104 ? -24.779 -18.473 -21.560 1.00 37.69 104 GLY A CA 1
ATOM 788 C C . GLY A 1 104 ? -25.653 -17.217 -21.473 1.00 37.69 104 GLY A C 1
ATOM 789 O O . GLY A 1 104 ? -26.142 -16.879 -20.402 1.00 37.69 104 GLY A O 1
ATOM 790 N N . LEU A 1 105 ? -25.980 -16.644 -22.634 1.00 35.09 105 LEU A N 1
ATOM 791 C CA . LEU A 1 105 ? -27.254 -16.824 -23.357 1.00 35.09 105 LEU A CA 1
ATOM 792 C C . LEU A 1 105 ? -27.093 -16.300 -24.790 1.00 35.09 105 LEU A C 1
ATOM 794 O O . LEU A 1 105 ? -26.347 -15.311 -24.965 1.00 35.09 105 LEU A O 1
#